Protein AF-A0A6M4PSU8-F1 (afdb_monomer_lite)

Structure (mmCI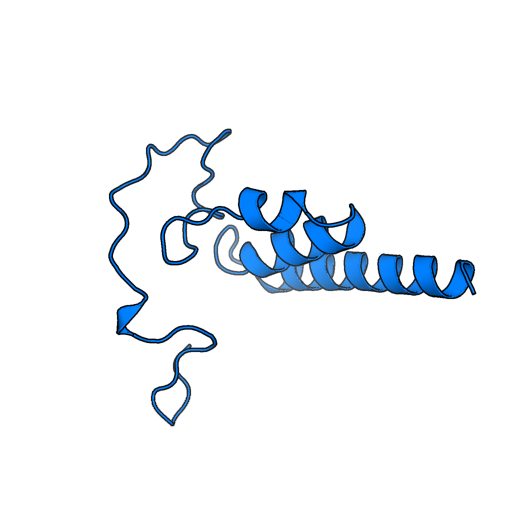F, N/CA/C/O backbone):
data_AF-A0A6M4PSU8-F1
#
_entry.id   AF-A0A6M4PSU8-F1
#
loop_
_atom_site.group_PDB
_atom_site.id
_atom_site.type_symbol
_atom_site.label_atom_id
_atom_site.label_alt_id
_atom_site.label_comp_id
_atom_site.label_asym_id
_atom_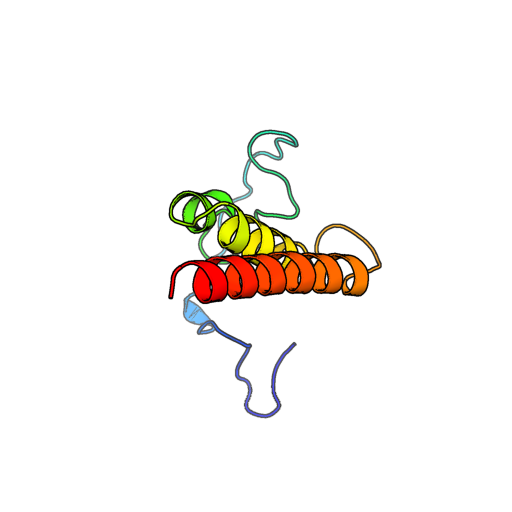site.label_entity_id
_atom_site.label_seq_id
_atom_site.pdbx_PDB_ins_code
_atom_site.Cartn_x
_atom_site.Cartn_y
_atom_site.Cartn_z
_atom_site.occupancy
_atom_site.B_iso_or_equiv
_atom_site.auth_seq_id
_atom_site.auth_comp_id
_atom_site.auth_asym_id
_atom_site.auth_atom_id
_atom_site.pdbx_PDB_model_num
ATOM 1 N N . MET A 1 1 ? 12.574 -13.470 -2.288 1.00 40.81 1 MET A N 1
ATOM 2 C CA . MET A 1 1 ? 13.225 -13.831 -1.009 1.00 40.81 1 MET A CA 1
ATOM 3 C C . MET A 1 1 ? 12.708 -15.215 -0.652 1.00 40.81 1 MET A C 1
ATOM 5 O O . MET A 1 1 ? 11.528 -15.336 -0.358 1.00 40.81 1 MET A O 1
ATOM 9 N N . THR A 1 2 ? 13.513 -16.256 -0.852 1.00 34.69 2 THR A N 1
ATOM 10 C CA . THR A 1 2 ? 13.112 -17.660 -0.647 1.00 34.69 2 THR A CA 1
ATOM 11 C C . THR A 1 2 ? 13.304 -18.008 0.824 1.00 34.69 2 THR A C 1
ATOM 13 O O . THR A 1 2 ? 14.372 -17.727 1.373 1.00 34.69 2 THR A O 1
ATOM 16 N N . PHE A 1 3 ? 12.287 -18.565 1.477 1.00 46.31 3 PHE A N 1
ATOM 17 C CA . PHE A 1 3 ? 12.428 -19.056 2.845 1.00 46.31 3 PHE A CA 1
ATOM 18 C C . PHE A 1 3 ? 13.183 -20.391 2.848 1.00 46.31 3 PHE A C 1
ATOM 20 O O . PHE A 1 3 ? 13.360 -21.035 1.813 1.00 46.31 3 PHE A O 1
ATOM 27 N N . ALA A 1 4 ? 13.714 -20.768 4.013 1.00 43.97 4 ALA A N 1
ATOM 28 C CA . ALA A 1 4 ? 14.612 -21.915 4.183 1.00 43.97 4 ALA A CA 1
ATOM 29 C C . ALA A 1 4 ? 13.964 -23.282 3.869 1.00 43.97 4 ALA A C 1
ATOM 31 O O . ALA A 1 4 ? 14.666 -24.282 3.754 1.00 43.97 4 ALA A O 1
ATOM 32 N N . ASP A 1 5 ? 12.644 -23.318 3.718 1.00 55.78 5 ASP A N 1
ATOM 33 C CA . ASP A 1 5 ? 11.826 -24.463 3.310 1.00 55.78 5 ASP A CA 1
ATOM 34 C C . ASP A 1 5 ? 11.570 -24.516 1.793 1.00 55.78 5 ASP A C 1
ATOM 36 O O . ASP A 1 5 ? 10.879 -25.409 1.310 1.00 55.78 5 ASP A O 1
ATOM 40 N N . GLY A 1 6 ? 12.137 -23.581 1.026 1.00 45.56 6 GLY A N 1
ATOM 41 C CA . GLY A 1 6 ? 11.925 -23.486 -0.414 1.00 45.56 6 GLY A CA 1
ATOM 42 C C . GLY A 1 6 ? 10.604 -22.825 -0.803 1.00 45.56 6 GLY A C 1
ATOM 43 O O . GLY A 1 6 ? 10.374 -22.642 -1.998 1.00 45.56 6 GLY A O 1
ATOM 44 N N . GLN A 1 7 ? 9.766 -22.400 0.152 1.00 45.75 7 GLN A N 1
ATOM 45 C CA . GLN A 1 7 ? 8.606 -21.579 -0.172 1.00 45.75 7 GLN A CA 1
ATOM 46 C C . GLN A 1 7 ? 9.069 -20.164 -0.533 1.00 45.75 7 GLN A C 1
ATOM 48 O O . GLN A 1 7 ? 9.793 -19.489 0.207 1.00 45.75 7 GLN A O 1
ATOM 53 N N . ALA A 1 8 ? 8.648 -19.690 -1.702 1.00 46.22 8 ALA A N 1
ATOM 54 C CA . ALA A 1 8 ? 8.576 -18.263 -1.962 1.00 46.22 8 ALA A CA 1
ATOM 55 C C . ALA A 1 8 ? 7.361 -17.711 -1.203 1.00 46.22 8 ALA A C 1
ATOM 57 O O . ALA A 1 8 ? 6.348 -18.399 -1.072 1.00 46.22 8 ALA A O 1
ATOM 58 N N . PHE A 1 9 ? 7.443 -16.486 -0.676 1.00 42.47 9 PHE A N 1
ATOM 59 C CA . PHE A 1 9 ? 6.263 -15.851 -0.089 1.00 42.47 9 PHE A CA 1
ATOM 60 C C . PHE A 1 9 ? 5.165 -15.758 -1.161 1.00 42.47 9 PHE A C 1
ATOM 62 O O . PHE A 1 9 ? 5.285 -14.964 -2.092 1.00 42.47 9 PHE A O 1
ATOM 69 N N . GLY A 1 10 ? 4.110 -16.557 -1.011 1.00 45.16 10 GLY A N 1
ATOM 70 C CA . GLY A 1 10 ? 2.798 -16.281 -1.585 1.00 45.16 10 GLY A CA 1
ATOM 71 C C . GLY A 1 10 ? 2.411 -16.899 -2.928 1.00 45.16 10 GLY A C 1
ATOM 72 O O . GLY A 1 10 ? 1.271 -16.658 -3.291 1.00 45.16 10 GLY A O 1
ATOM 73 N N . PHE A 1 11 ? 3.239 -17.677 -3.63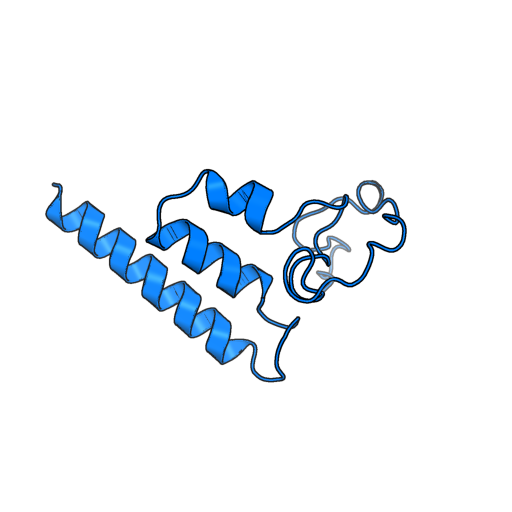7 1.00 46.94 11 PHE A N 1
ATOM 74 C CA . PHE A 1 11 ? 2.831 -18.295 -4.918 1.00 46.94 11 PHE A CA 1
ATOM 75 C C . PHE A 1 11 ? 3.569 -19.622 -5.168 1.00 46.94 11 PHE A C 1
ATOM 77 O O . PHE A 1 11 ? 4.778 -19.705 -4.922 1.00 46.94 11 PHE A O 1
ATOM 84 N N . ASP A 1 12 ? 2.857 -20.654 -5.635 1.00 49.78 12 ASP A N 1
ATOM 85 C CA . ASP A 1 12 ? 3.456 -21.933 -6.040 1.00 49.78 12 ASP A CA 1
ATOM 86 C C . ASP A 1 12 ? 4.320 -21.737 -7.298 1.00 49.78 12 ASP A C 1
ATOM 88 O O . ASP A 1 12 ? 3.994 -20.947 -8.183 1.00 49.78 12 ASP A O 1
ATOM 92 N N . ALA A 1 13 ? 5.437 -22.468 -7.402 1.00 51.22 13 ALA A N 1
ATOM 93 C CA . ALA A 1 13 ? 6.403 -22.314 -8.499 1.00 51.22 13 ALA A CA 1
ATOM 94 C C . ALA A 1 13 ? 5.807 -22.558 -9.903 1.00 51.22 13 ALA A C 1
ATOM 96 O O . ALA A 1 13 ? 6.369 -22.096 -10.893 1.00 51.22 13 ALA A O 1
ATOM 97 N N . GLU A 1 14 ? 4.678 -23.268 -9.988 1.00 50.94 14 GLU A N 1
ATOM 98 C CA . GLU A 1 14 ? 3.967 -23.570 -11.237 1.00 50.94 14 GLU A CA 1
ATOM 99 C C . GLU A 1 14 ? 2.949 -22.489 -11.649 1.00 50.94 14 GLU A C 1
ATOM 101 O O . GLU A 1 14 ? 2.525 -22.466 -12.800 1.00 50.94 14 GLU A O 1
ATOM 106 N N . GLU A 1 15 ? 2.605 -21.547 -10.761 1.00 52.53 15 GLU A N 1
ATOM 107 C CA . GLU A 1 15 ? 1.733 -20.394 -11.064 1.00 52.53 15 GLU A CA 1
ATOM 108 C C . GLU A 1 15 ? 2.506 -19.253 -11.764 1.00 52.53 15 GLU A C 1
ATOM 110 O O . GLU A 1 15 ? 1.958 -18.235 -12.178 1.00 52.53 15 GLU A O 1
ATOM 115 N N . PHE A 1 16 ? 3.815 -19.446 -11.939 1.00 48.09 16 PHE A N 1
ATOM 116 C CA . PHE A 1 16 ? 4.755 -18.531 -12.576 1.00 48.09 16 PHE A CA 1
ATOM 117 C C . PHE A 1 16 ? 4.870 -18.811 -14.085 1.00 48.09 16 PHE A C 1
ATOM 119 O O . PHE A 1 16 ? 5.962 -19.007 -14.624 1.00 48.09 16 PHE A O 1
ATOM 126 N N . THR A 1 17 ? 3.750 -18.864 -14.809 1.00 42.00 17 THR A N 1
ATOM 127 C CA . THR A 1 17 ? 3.824 -18.867 -16.277 1.00 42.00 17 THR A CA 1
ATOM 128 C C . THR A 1 17 ? 4.299 -17.497 -16.745 1.00 42.00 17 THR A C 1
ATOM 130 O O . THR A 1 17 ? 3.685 -16.483 -16.415 1.00 42.00 17 THR A O 1
ATOM 133 N N . ALA A 1 18 ? 5.411 -17.471 -17.483 1.00 44.88 18 ALA A N 1
ATOM 134 C CA . ALA A 1 18 ? 5.980 -16.260 -18.058 1.00 44.88 18 ALA A CA 1
ATOM 135 C C . ALA A 1 18 ? 4.924 -15.550 -18.912 1.00 44.88 18 ALA A C 1
ATOM 137 O O . ALA A 1 18 ? 4.504 -16.070 -19.946 1.00 44.88 18 ALA A O 1
ATOM 138 N N . VAL A 1 19 ? 4.479 -14.386 -18.447 1.00 50.69 19 VAL A N 1
ATOM 139 C CA . VAL A 1 19 ? 3.569 -13.536 -19.208 1.00 50.69 19 VAL A CA 1
ATOM 140 C C . VAL A 1 19 ? 4.392 -12.795 -20.249 1.00 50.69 19 VAL A C 1
ATOM 142 O O . VAL A 1 19 ? 5.436 -12.224 -19.931 1.00 50.69 19 VAL A O 1
ATOM 145 N N . GLU A 1 20 ? 3.952 -12.897 -21.502 1.00 48.59 20 GLU A N 1
ATOM 146 C CA . GLU A 1 20 ? 4.582 -12.255 -22.651 1.00 48.59 20 GLU A CA 1
ATOM 147 C C . GLU A 1 20 ? 4.678 -10.736 -22.450 1.00 48.59 20 GLU A C 1
ATOM 149 O O . GLU A 1 20 ? 3.768 -10.108 -21.899 1.00 48.59 20 GLU A O 1
ATOM 154 N N . ASP A 1 21 ? 5.817 -10.202 -22.899 1.00 51.78 21 ASP A N 1
ATOM 155 C CA . ASP A 1 21 ? 6.278 -8.812 -22.839 1.00 51.78 21 ASP A CA 1
ATOM 156 C C . ASP A 1 21 ? 5.122 -7.823 -23.076 1.00 51.78 21 ASP A C 1
ATOM 158 O O . ASP A 1 21 ? 4.633 -7.667 -24.197 1.00 51.78 21 ASP A O 1
ATOM 162 N N . GLN A 1 22 ? 4.631 -7.210 -21.994 1.00 57.12 22 GLN A N 1
ATOM 163 C CA . GLN A 1 22 ? 3.580 -6.198 -22.064 1.00 57.12 22 GLN A CA 1
ATOM 164 C C . GLN A 1 22 ? 4.194 -4.900 -22.591 1.00 57.12 22 GLN A C 1
ATOM 166 O O . GLN A 1 22 ? 5.243 -4.461 -22.116 1.00 57.12 22 GLN A O 1
ATOM 171 N N . ASP A 1 23 ? 3.533 -4.296 -23.576 1.00 57.59 23 ASP A N 1
ATOM 172 C CA . ASP A 1 23 ? 3.940 -3.040 -24.201 1.00 57.59 23 ASP A CA 1
ATOM 173 C C . ASP A 1 23 ? 4.177 -1.976 -23.113 1.00 57.59 23 ASP A C 1
ATOM 175 O O . ASP A 1 23 ? 3.281 -1.646 -22.332 1.00 57.59 23 ASP A O 1
ATOM 179 N N . HIS A 1 24 ? 5.421 -1.505 -22.998 1.00 61.88 24 HIS A N 1
ATOM 180 C CA . HIS A 1 24 ? 5.877 -0.627 -21.921 1.00 61.88 24 HIS A CA 1
ATOM 181 C C . HIS A 1 24 ? 5.282 0.784 -22.081 1.00 61.88 24 HIS A C 1
ATOM 183 O O . HIS A 1 24 ? 5.935 1.708 -22.568 1.00 61.88 24 HIS A O 1
ATOM 189 N N . ASP A 1 25 ? 4.042 0.962 -21.635 1.00 76.75 25 ASP A N 1
ATOM 190 C CA . ASP A 1 25 ? 3.368 2.254 -21.562 1.00 76.75 25 ASP A CA 1
ATOM 191 C C . ASP A 1 25 ? 3.534 2.850 -20.154 1.00 76.75 25 ASP A C 1
ATOM 193 O O . ASP A 1 25 ? 2.983 2.348 -19.177 1.00 76.75 25 ASP A O 1
ATOM 197 N N . GLU A 1 26 ? 4.281 3.952 -20.025 1.00 74.88 26 GLU A N 1
ATOM 198 C CA . GLU A 1 26 ? 4.499 4.623 -18.731 1.00 74.88 26 GLU A CA 1
ATOM 199 C C . GLU A 1 26 ? 3.201 5.067 -18.033 1.00 74.88 26 GLU A C 1
ATOM 201 O O . GLU A 1 26 ? 3.198 5.273 -16.813 1.00 74.88 26 GLU A O 1
ATOM 206 N N . ILE A 1 27 ? 2.121 5.243 -18.797 1.00 74.56 27 ILE A N 1
ATOM 207 C CA . ILE A 1 27 ? 0.816 5.697 -18.325 1.00 74.56 27 ILE A CA 1
ATOM 208 C C . ILE A 1 27 ? -0.082 4.498 -18.031 1.00 74.56 27 ILE A C 1
ATOM 210 O O . ILE A 1 27 ? -0.612 4.407 -16.923 1.00 74.56 27 ILE A O 1
ATOM 214 N N . ASN A 1 28 ? -0.258 3.610 -19.010 1.00 79.31 28 ASN A N 1
ATOM 215 C CA . ASN A 1 28 ? -1.250 2.535 -18.925 1.00 79.31 28 ASN A CA 1
ATOM 216 C C . ASN A 1 28 ? -0.692 1.242 -18.315 1.00 79.31 28 ASN A C 1
ATOM 218 O O . ASN A 1 28 ? -1.423 0.577 -17.595 1.00 79.31 28 ASN A O 1
ATOM 222 N N . HIS A 1 29 ? 0.597 0.942 -18.508 1.00 78.50 29 HIS A N 1
ATOM 223 C CA . HIS A 1 29 ? 1.241 -0.303 -18.066 1.00 78.50 29 HIS A CA 1
ATOM 224 C C . HIS A 1 29 ? 2.597 -0.028 -17.387 1.00 78.50 29 HIS A C 1
ATOM 226 O O . HIS A 1 29 ? 3.662 -0.397 -17.897 1.00 78.50 29 HIS A O 1
ATOM 232 N N . PRO A 1 30 ? 2.620 0.659 -16.224 1.00 78.62 30 PRO A N 1
ATOM 233 C CA . PRO A 1 30 ? 3.873 1.098 -15.633 1.00 78.62 30 PRO A CA 1
ATOM 234 C C . PRO A 1 30 ? 4.696 -0.105 -15.163 1.00 78.62 30 PRO A C 1
ATOM 236 O O . PRO A 1 30 ? 4.240 -0.892 -14.335 1.00 78.62 30 PRO A O 1
ATOM 239 N N . SER A 1 31 ? 5.962 -0.177 -15.579 1.00 72.06 31 SER A N 1
ATOM 240 C CA . SER A 1 31 ? 6.885 -1.296 -15.294 1.00 72.06 31 SER A CA 1
ATOM 241 C C . SER A 1 31 ? 7.038 -1.682 -13.814 1.00 72.06 31 SER A C 1
ATOM 243 O O . SER A 1 31 ? 7.414 -2.799 -13.474 1.00 72.06 31 SER A O 1
ATOM 245 N N . HIS A 1 32 ? 6.742 -0.760 -12.900 1.00 71.12 32 HIS A N 1
ATOM 246 C CA . HIS A 1 32 ? 6.804 -0.977 -11.455 1.00 71.12 32 HIS A CA 1
ATOM 247 C C . HIS A 1 32 ? 5.519 -1.584 -10.863 1.00 71.12 32 HIS A C 1
ATOM 249 O O . HIS A 1 32 ? 5.439 -1.758 -9.645 1.00 71.12 32 HIS A O 1
ATOM 255 N N . TYR A 1 33 ? 4.531 -1.891 -11.706 1.00 66.06 33 TYR A N 1
ATOM 256 C CA . TYR A 1 33 ? 3.247 -2.504 -11.357 1.00 66.06 33 TYR A CA 1
ATOM 257 C C . TYR A 1 33 ? 2.900 -3.739 -12.204 1.00 66.06 33 TYR A C 1
ATOM 259 O O . TYR A 1 33 ? 1.949 -4.431 -11.858 1.00 66.06 33 TYR A O 1
ATOM 267 N N . THR A 1 34 ? 3.683 -4.045 -13.243 1.00 65.06 34 THR A N 1
ATOM 268 C CA . THR A 1 34 ? 3.495 -5.191 -14.153 1.00 65.06 34 THR A CA 1
ATOM 269 C C . THR A 1 34 ? 4.363 -6.409 -13.802 1.00 65.06 34 THR A C 1
ATOM 271 O O . THR A 1 34 ? 4.447 -7.363 -14.566 1.00 65.06 34 THR A O 1
ATOM 274 N N . TRP A 1 35 ? 5.027 -6.405 -12.640 1.00 69.00 35 TRP A N 1
ATOM 275 C CA . TRP A 1 35 ? 5.847 -7.533 -12.168 1.00 69.00 35 TRP A CA 1
ATOM 276 C C . TRP A 1 35 ? 5.036 -8.614 -11.439 1.00 69.00 35 TRP A C 1
ATOM 278 O O . TRP A 1 35 ? 5.594 -9.638 -11.041 1.00 69.00 35 TRP A O 1
ATOM 288 N N . ILE A 1 36 ? 3.743 -8.371 -11.210 1.00 70.12 36 ILE A N 1
ATOM 289 C CA . ILE A 1 36 ? 2.879 -9.305 -10.495 1.00 70.12 36 ILE A CA 1
ATOM 290 C C . ILE A 1 36 ? 2.727 -10.576 -11.350 1.00 70.12 36 ILE A C 1
ATOM 292 O O . ILE A 1 36 ? 2.498 -10.480 -12.560 1.00 70.12 36 ILE A O 1
ATOM 296 N N . PRO A 1 37 ? 2.862 -11.773 -10.747 1.00 67.56 37 PRO A N 1
ATOM 297 C CA . PRO A 1 37 ? 2.681 -13.031 -11.461 1.00 67.56 37 PRO A CA 1
ATOM 298 C C . PRO A 1 37 ? 1.328 -13.102 -12.183 1.00 67.56 37 PRO A C 1
ATOM 300 O O . PRO A 1 37 ? 0.344 -12.507 -11.746 1.00 67.56 37 PRO A O 1
ATOM 303 N N . SER A 1 38 ? 1.275 -13.862 -13.278 1.00 68.19 38 SER A N 1
ATOM 304 C CA . SER A 1 38 ? 0.063 -14.084 -14.086 1.00 68.19 38 SER A CA 1
ATOM 305 C C . SER A 1 38 ? -0.473 -12.876 -14.865 1.00 68.19 38 SER A C 1
ATOM 307 O O . SER A 1 38 ? -1.551 -12.969 -15.444 1.00 68.19 38 SER A O 1
ATOM 309 N N . GLY A 1 39 ? 0.277 -11.769 -14.947 1.00 69.56 39 GLY A N 1
ATOM 310 C CA . GLY A 1 39 ? -0.097 -10.624 -15.791 1.00 69.56 39 GLY A CA 1
ATOM 311 C C . GLY A 1 39 ? -1.202 -9.766 -15.182 1.00 69.56 39 GLY A C 1
ATOM 312 O O . GLY A 1 39 ? -1.801 -8.950 -15.872 1.00 69.56 39 GLY A O 1
ATOM 313 N N . LEU A 1 40 ? -1.466 -9.974 -13.893 1.00 76.12 40 LEU A N 1
ATOM 314 C CA . LEU A 1 40 ? -2.346 -9.140 -13.098 1.00 76.12 40 LEU A CA 1
ATOM 315 C C . LEU A 1 40 ? -1.692 -7.771 -12.897 1.00 76.12 40 LEU A C 1
ATOM 317 O O . LEU A 1 40 ? -0.498 -7.679 -12.620 1.00 76.12 40 LEU A O 1
ATOM 321 N N . GLU A 1 41 ? -2.463 -6.700 -12.971 1.00 81.31 41 GLU A N 1
ATOM 322 C CA . GLU A 1 41 ? -1.972 -5.365 -12.671 1.00 81.31 41 GLU A CA 1
ATOM 323 C C . GLU A 1 41 ? -2.386 -4.916 -11.271 1.00 81.31 41 GLU A C 1
ATOM 325 O O . GLU A 1 41 ? -3.379 -5.355 -10.689 1.00 81.31 41 GLU A O 1
ATOM 330 N N . VAL A 1 42 ? -1.640 -3.962 -10.706 1.00 85.44 42 VAL A N 1
ATOM 331 C CA . VAL A 1 42 ? -2.030 -3.341 -9.427 1.00 85.44 42 VAL A CA 1
ATOM 332 C C . VAL A 1 42 ? -3.443 -2.751 -9.498 1.00 85.44 42 VAL A C 1
ATOM 334 O O . VAL A 1 42 ? -4.146 -2.732 -8.483 1.00 85.44 42 VAL A O 1
ATOM 337 N N . ILE A 1 43 ? -3.870 -2.259 -10.666 1.00 85.88 43 ILE A N 1
ATOM 338 C CA . ILE A 1 43 ? -5.199 -1.666 -10.829 1.00 85.88 43 ILE A CA 1
ATOM 339 C C . ILE A 1 43 ? -6.315 -2.704 -10.660 1.00 85.88 43 ILE A C 1
ATOM 341 O O . ILE A 1 43 ? -7.253 -2.411 -9.921 1.00 85.88 43 ILE A O 1
ATOM 345 N N . ASP A 1 44 ? -6.142 -3.922 -11.186 1.00 87.25 44 ASP A N 1
ATOM 346 C CA . ASP A 1 44 ? -7.123 -5.021 -11.108 1.00 87.25 44 ASP A CA 1
ATOM 347 C C . ASP A 1 44 ? -7.465 -5.399 -9.658 1.00 87.25 44 ASP A C 1
ATOM 349 O O . ASP A 1 44 ? -8.561 -5.847 -9.331 1.00 87.25 44 ASP A O 1
ATOM 353 N N . ILE A 1 45 ? -6.513 -5.206 -8.742 1.00 87.56 45 ILE A N 1
ATOM 354 C CA . ILE A 1 45 ? -6.727 -5.426 -7.309 1.00 87.56 45 ILE A CA 1
ATOM 355 C C . ILE A 1 45 ? -7.297 -4.165 -6.649 1.00 87.56 45 ILE A C 1
ATOM 357 O O . ILE A 1 45 ? -8.229 -4.223 -5.842 1.00 87.56 45 ILE A O 1
ATOM 361 N N . THR A 1 46 ? -6.681 -3.012 -6.919 1.00 92.81 46 THR A N 1
ATOM 362 C CA . THR A 1 46 ? -6.925 -1.789 -6.141 1.00 92.81 46 THR A CA 1
ATOM 363 C C . THR A 1 46 ? -8.220 -1.070 -6.510 1.00 92.81 46 THR A C 1
ATOM 365 O O . THR A 1 46 ? -8.723 -0.313 -5.678 1.00 92.81 46 THR A O 1
ATOM 368 N N . GLU A 1 47 ? -8.805 -1.333 -7.683 1.00 92.75 47 GLU A N 1
ATOM 369 C CA . GLU A 1 47 ? -10.103 -0.774 -8.091 1.00 92.75 47 GLU A CA 1
ATOM 370 C C . GLU A 1 47 ? -11.275 -1.257 -7.220 1.00 92.75 47 GLU A C 1
ATOM 372 O O . GLU A 1 47 ? -12.258 -0.541 -7.027 1.00 92.75 47 GLU A O 1
ATOM 377 N N . HIS A 1 48 ? -11.148 -2.445 -6.625 1.00 93.94 48 HIS A N 1
ATOM 378 C CA . HIS A 1 48 ? -12.143 -3.032 -5.726 1.00 93.94 48 HIS A CA 1
ATOM 379 C C . HIS A 1 48 ? -11.977 -2.592 -4.264 1.00 93.94 48 HIS A C 1
ATOM 381 O O . HIS A 1 48 ? -12.697 -3.057 -3.377 1.00 93.94 48 HIS A O 1
ATOM 387 N N . MET A 1 49 ? -11.024 -1.701 -3.987 1.00 94.56 49 MET A N 1
ATOM 388 C CA . MET A 1 49 ? -10.702 -1.232 -2.645 1.00 94.56 49 MET A CA 1
ATOM 389 C C . MET A 1 49 ? -11.133 0.218 -2.439 1.00 94.56 49 MET A C 1
ATOM 391 O O . MET A 1 49 ? -11.266 1.009 -3.369 1.00 94.56 49 MET A O 1
ATOM 395 N N . ASN A 1 50 ? -11.309 0.606 -1.175 1.00 94.94 50 ASN A N 1
ATOM 396 C CA . ASN A 1 50 ? -11.465 2.020 -0.858 1.00 94.94 50 ASN A CA 1
ATOM 397 C C . ASN A 1 50 ? -10.146 2.784 -1.065 1.00 94.94 50 ASN A C 1
ATOM 399 O O . ASN A 1 50 ? -9.067 2.198 -1.177 1.00 94.94 50 ASN A O 1
ATOM 403 N N . 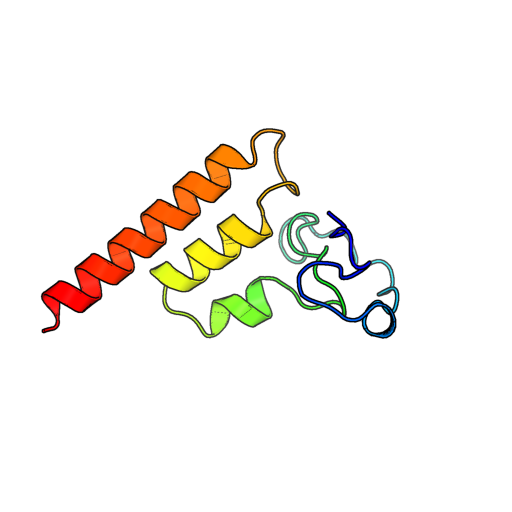PHE A 1 51 ? -10.233 4.115 -1.065 1.00 95.94 51 PHE A N 1
ATOM 404 C CA . PHE A 1 51 ? -9.086 4.987 -1.317 1.00 95.94 51 PHE A CA 1
ATOM 405 C C . PHE A 1 51 ? -7.878 4.685 -0.419 1.00 95.94 51 PHE A C 1
ATOM 407 O O . PHE A 1 51 ? -6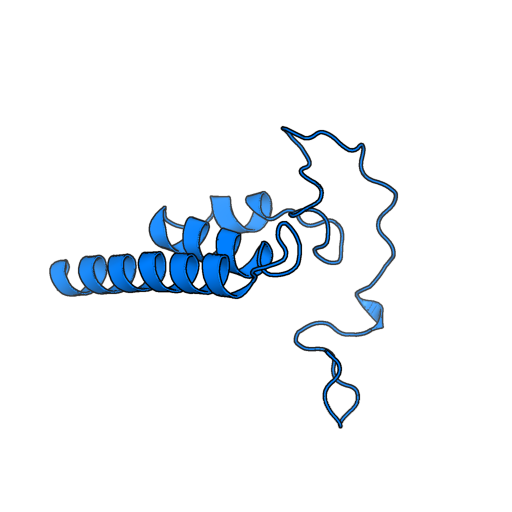.742 4.708 -0.894 1.00 95.94 51 PHE A O 1
ATOM 414 N N . ASN A 1 52 ? -8.099 4.400 0.867 1.00 96.81 52 ASN A N 1
ATOM 415 C CA . ASN A 1 52 ? -7.004 4.142 1.794 1.00 96.81 52 ASN A CA 1
ATOM 416 C C . ASN A 1 52 ? -6.338 2.791 1.496 1.00 96.81 52 ASN A C 1
ATOM 418 O O . ASN A 1 52 ? -5.124 2.728 1.302 1.00 96.81 52 ASN A O 1
ATOM 422 N N . LEU A 1 53 ? -7.132 1.725 1.393 1.00 97.00 53 LEU A N 1
ATOM 423 C CA . LEU A 1 53 ? -6.640 0.366 1.173 1.00 97.00 53 LEU A CA 1
ATOM 424 C C . LEU A 1 53 ? -5.982 0.200 -0.202 1.00 97.00 53 LEU A C 1
ATOM 426 O O . LEU A 1 53 ? -4.879 -0.340 -0.284 1.00 97.00 53 LEU A O 1
ATOM 430 N N . GLY A 1 54 ? -6.582 0.750 -1.261 1.00 95.88 54 GLY A N 1
ATOM 431 C CA . GLY A 1 54 ? -6.009 0.699 -2.606 1.00 95.88 54 GLY A CA 1
ATOM 432 C C . GLY A 1 54 ? -4.648 1.398 -2.680 1.00 95.88 54 GLY A C 1
ATOM 433 O O . GLY A 1 54 ? -3.692 0.871 -3.249 1.00 95.88 54 GLY A O 1
ATOM 434 N N . ASN A 1 55 ? -4.497 2.555 -2.023 1.00 96.19 55 ASN A N 1
ATOM 435 C CA . ASN A 1 55 ? -3.193 3.214 -1.938 1.00 96.19 55 ASN A CA 1
ATOM 436 C C . ASN A 1 55 ? -2.185 2.402 -1.119 1.00 96.19 55 ASN A C 1
ATOM 438 O O . ASN A 1 55 ? -1.025 2.323 -1.524 1.00 96.19 55 ASN A O 1
ATOM 442 N N . ALA A 1 56 ? -2.598 1.802 -0.001 1.00 96.50 56 ALA A N 1
ATOM 443 C CA . ALA A 1 56 ? -1.714 0.973 0.811 1.00 96.50 56 ALA A CA 1
ATOM 444 C C . ALA A 1 56 ? -1.148 -0.204 0.000 1.00 96.50 56 ALA A C 1
ATOM 446 O O . ALA A 1 56 ? 0.072 -0.355 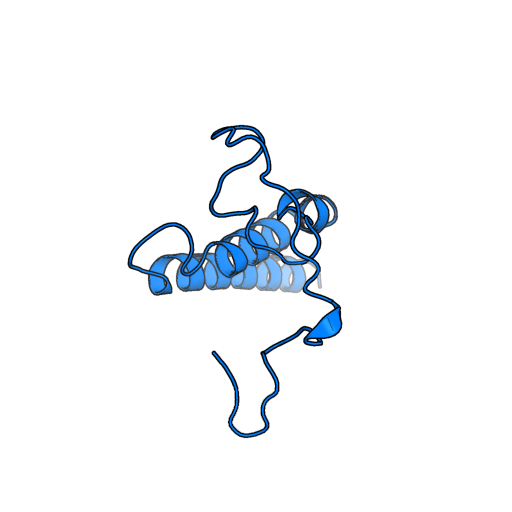-0.071 1.00 96.50 56 ALA A O 1
ATOM 447 N N . VAL A 1 57 ? -2.011 -0.962 -0.684 1.00 93.62 57 VAL A N 1
ATOM 448 C CA . VAL A 1 57 ? -1.615 -2.091 -1.544 1.00 93.62 57 VAL A CA 1
ATOM 449 C C . VAL A 1 57 ? -0.701 -1.631 -2.675 1.00 93.62 57 VAL A C 1
ATOM 451 O O . VAL A 1 57 ? 0.367 -2.209 -2.867 1.00 93.62 57 VAL A O 1
ATOM 454 N N . LYS A 1 58 ? -1.042 -0.527 -3.350 1.00 91.50 58 LYS A N 1
ATOM 455 C CA . LYS A 1 58 ? -0.187 0.072 -4.382 1.00 91.50 58 LYS A CA 1
ATOM 456 C C . LYS A 1 58 ? 1.233 0.338 -3.877 1.00 91.50 58 LYS A C 1
ATOM 458 O O . LYS A 1 58 ? 2.187 0.027 -4.579 1.00 91.50 58 LYS A O 1
ATOM 463 N N . TYR A 1 59 ? 1.406 0.912 -2.684 1.00 92.81 59 TYR A N 1
ATOM 464 C CA . TYR A 1 59 ? 2.746 1.181 -2.146 1.00 92.81 59 TYR A CA 1
ATOM 465 C C . TYR A 1 59 ? 3.482 -0.086 -1.700 1.00 92.81 59 TYR A C 1
ATOM 467 O O . TYR A 1 59 ? 4.697 -0.153 -1.866 1.00 92.81 59 TYR A O 1
ATOM 475 N N . VAL A 1 60 ? 2.773 -1.093 -1.182 1.00 91.25 60 VAL A N 1
ATOM 476 C CA . VAL A 1 60 ? 3.374 -2.401 -0.874 1.00 91.25 60 VAL A CA 1
ATOM 477 C C . VAL A 1 60 ? 3.923 -3.039 -2.149 1.00 91.25 60 VAL A C 1
ATOM 479 O O . VAL A 1 60 ? 5.100 -3.387 -2.190 1.00 91.25 60 VAL A O 1
ATOM 482 N N . LEU A 1 61 ? 3.115 -3.102 -3.210 1.00 86.94 61 LEU A N 1
ATOM 483 C CA . LEU A 1 61 ? 3.510 -3.706 -4.485 1.00 86.94 61 LEU A CA 1
ATOM 484 C C . LEU A 1 61 ? 4.551 -2.870 -5.243 1.00 86.94 61 LEU A C 1
ATOM 486 O O . LEU A 1 61 ? 5.335 -3.380 -6.033 1.00 86.94 61 LEU A O 1
ATOM 490 N N . ARG A 1 62 ? 4.629 -1.568 -4.983 1.00 86.56 62 ARG A N 1
ATOM 491 C CA . ARG A 1 62 ? 5.684 -0.735 -5.566 1.00 86.56 62 ARG A CA 1
ATOM 492 C C . ARG A 1 62 ? 7.033 -0.876 -4.872 1.00 86.56 62 ARG A C 1
ATOM 494 O O . ARG A 1 62 ? 8.065 -0.529 -5.454 1.00 86.56 62 ARG A O 1
ATOM 501 N N . SER A 1 63 ? 7.027 -1.310 -3.612 1.00 85.25 63 SER A N 1
ATOM 502 C CA . SER A 1 63 ? 8.250 -1.416 -2.825 1.00 85.25 63 SER A CA 1
ATOM 503 C C . SER A 1 63 ? 9.223 -2.380 -3.515 1.00 85.25 63 SER A C 1
ATOM 505 O O . SER A 1 63 ? 8.825 -3.446 -3.959 1.00 85.25 63 SER A O 1
ATOM 507 N N . ASN A 1 64 ? 10.490 -1.979 -3.655 1.00 76.06 64 ASN A N 1
ATOM 508 C CA . ASN A 1 64 ? 11.542 -2.664 -4.432 1.00 76.06 64 ASN A CA 1
ATOM 509 C C . ASN A 1 64 ? 11.441 -2.604 -5.971 1.00 76.06 64 ASN A C 1
ATOM 511 O O . ASN A 1 64 ? 12.376 -3.056 -6.623 1.00 76.06 64 ASN A O 1
ATOM 515 N N . HIS A 1 65 ? 10.392 -2.018 -6.561 1.00 74.88 65 HIS A N 1
ATOM 516 C CA . HIS A 1 65 ? 10.204 -2.023 -8.024 1.00 74.88 65 HIS A CA 1
ATOM 517 C C . HIS A 1 65 ? 10.321 -0.648 -8.699 1.00 74.88 65 HIS A C 1
ATOM 519 O O . HIS A 1 65 ? 10.402 -0.576 -9.921 1.00 74.88 65 HIS A O 1
ATOM 525 N N . LYS A 1 66 ? 10.353 0.453 -7.932 1.00 70.44 66 LYS A N 1
ATOM 526 C CA . LYS A 1 66 ? 10.452 1.819 -8.490 1.00 70.44 66 LYS A CA 1
ATOM 527 C C . LYS A 1 66 ? 11.680 2.623 -8.053 1.00 70.44 66 LYS A C 1
ATOM 529 O O . LYS A 1 66 ? 12.169 3.446 -8.822 1.00 70.44 66 LYS A O 1
ATOM 534 N N . HIS A 1 67 ? 12.144 2.456 -6.815 1.00 66.56 67 HIS A N 1
ATOM 535 C CA . HIS A 1 67 ? 13.192 3.294 -6.220 1.00 66.56 67 HIS A CA 1
ATOM 536 C C . HIS A 1 67 ? 14.094 2.478 -5.283 1.00 66.56 67 HIS A C 1
ATOM 538 O O . HIS A 1 67 ? 13.614 1.543 -4.646 1.00 66.56 67 HIS A O 1
ATOM 544 N N . ASP A 1 68 ? 15.342 2.924 -5.091 1.00 64.69 68 ASP A N 1
ATOM 545 C CA . ASP A 1 68 ? 16.334 2.325 -4.171 1.00 64.69 68 ASP A CA 1
ATOM 546 C C . ASP A 1 68 ? 15.928 2.361 -2.680 1.00 64.69 68 ASP A C 1
ATOM 548 O O . ASP A 1 68 ? 16.628 1.829 -1.820 1.00 64.69 68 ASP A O 1
ATOM 552 N N . SER A 1 69 ? 14.795 2.993 -2.345 1.00 79.69 69 SER A N 1
ATOM 553 C CA . SER A 1 69 ? 14.279 3.107 -0.975 1.00 79.69 69 SER A CA 1
ATOM 554 C C . SER A 1 69 ? 12.911 2.425 -0.824 1.00 79.69 69 SER A C 1
ATOM 556 O O . SER A 1 69 ? 11.876 3.104 -0.781 1.00 79.69 69 SER A O 1
ATOM 558 N N . PRO A 1 70 ? 12.867 1.087 -0.677 1.00 87.00 70 PRO A N 1
ATOM 559 C CA . PRO A 1 70 ? 11.630 0.364 -0.367 1.00 87.00 70 PRO A CA 1
ATOM 560 C C . PRO A 1 70 ? 10.995 0.829 0.947 1.00 87.00 70 PRO A C 1
ATOM 562 O O . PRO A 1 70 ? 9.773 0.847 1.087 1.00 87.00 70 PRO A O 1
ATOM 565 N N . LEU A 1 71 ? 11.814 1.296 1.893 1.00 91.56 71 LEU A N 1
ATOM 566 C CA . LEU A 1 71 ? 11.353 1.807 3.179 1.00 91.56 71 LEU A CA 1
ATOM 567 C C . LEU A 1 71 ? 10.392 2.995 3.033 1.00 91.56 71 LEU A C 1
ATOM 569 O O . LEU A 1 71 ? 9.445 3.115 3.808 1.00 91.56 71 LEU A O 1
ATOM 573 N N . THR A 1 72 ? 10.614 3.879 2.059 1.00 92.12 72 THR A N 1
ATOM 574 C CA . THR A 1 72 ? 9.741 5.041 1.839 1.00 92.12 72 THR A CA 1
ATOM 575 C C . THR A 1 72 ? 8.340 4.609 1.418 1.00 92.12 72 THR A C 1
ATOM 577 O O . THR A 1 72 ? 7.358 5.164 1.910 1.00 92.12 72 THR A O 1
ATOM 580 N N . ASP A 1 73 ? 8.240 3.614 0.541 1.00 92.50 73 ASP A N 1
ATOM 581 C CA . ASP A 1 73 ? 6.952 3.102 0.082 1.00 92.50 73 ASP A CA 1
ATOM 582 C C . ASP A 1 73 ? 6.239 2.322 1.193 1.00 92.50 73 ASP A C 1
ATOM 584 O O . ASP A 1 73 ? 5.062 2.573 1.447 1.00 92.50 73 ASP A O 1
ATOM 588 N N . LEU A 1 74 ? 6.960 1.518 1.980 1.00 95.00 74 LEU A N 1
ATOM 589 C CA . LEU A 1 74 ? 6.379 0.850 3.152 1.00 95.00 74 LEU A CA 1
ATOM 590 C C . LEU A 1 74 ? 5.864 1.843 4.207 1.00 95.00 74 LEU A C 1
ATOM 592 O O . LEU A 1 74 ? 4.787 1.651 4.771 1.00 95.00 74 LEU A O 1
ATOM 596 N N . ARG A 1 75 ? 6.576 2.953 4.443 1.00 96.25 75 ARG A N 1
ATOM 597 C CA . ARG A 1 75 ? 6.093 4.022 5.337 1.00 96.25 75 ARG A CA 1
ATOM 598 C C . ARG A 1 75 ? 4.822 4.690 4.811 1.00 96.25 75 ARG A C 1
ATOM 600 O O . ARG A 1 75 ? 3.946 5.020 5.607 1.00 96.25 75 ARG A O 1
ATOM 607 N N . LYS A 1 76 ? 4.695 4.871 3.492 1.00 95.00 76 LYS A N 1
ATOM 608 C CA . LYS A 1 76 ? 3.457 5.381 2.879 1.00 95.00 76 LYS A CA 1
ATOM 609 C C . LYS A 1 76 ? 2.316 4.379 3.011 1.00 95.00 76 LYS A C 1
ATOM 611 O O . LYS A 1 76 ? 1.213 4.791 3.353 1.00 95.00 76 LYS A O 1
ATOM 616 N N . ALA A 1 77 ? 2.572 3.089 2.801 1.00 96.31 77 ALA A N 1
ATOM 617 C CA . ALA A 1 77 ? 1.569 2.049 3.007 1.00 96.31 77 ALA A CA 1
ATOM 618 C C . ALA A 1 77 ? 1.026 2.076 4.446 1.00 96.31 77 ALA A C 1
ATOM 620 O O . ALA A 1 77 ? -0.184 2.173 4.641 1.00 96.31 77 ALA A O 1
ATOM 621 N N . ALA A 1 78 ? 1.917 2.109 5.444 1.00 97.75 78 ALA A N 1
ATOM 622 C CA . ALA A 1 78 ? 1.537 2.215 6.853 1.00 97.75 78 ALA A CA 1
ATOM 623 C C . ALA A 1 78 ? 0.701 3.475 7.149 1.00 97.75 78 ALA A C 1
ATOM 625 O O . ALA A 1 78 ? -0.282 3.408 7.881 1.00 97.75 78 ALA A O 1
ATOM 626 N N . TRP A 1 79 ? 1.045 4.615 6.540 1.00 97.94 79 TRP A N 1
ATOM 627 C CA . TRP A 1 79 ? 0.276 5.854 6.685 1.00 97.94 79 TRP A CA 1
ATOM 628 C C . TRP A 1 79 ? -1.175 5.709 6.203 1.00 97.94 79 TRP A C 1
ATOM 630 O O . TRP A 1 79 ? -2.094 6.149 6.890 1.00 97.94 79 TRP A O 1
ATOM 640 N N . TYR A 1 80 ? -1.399 5.063 5.055 1.00 98.19 80 TYR A N 1
ATOM 641 C CA . TYR A 1 80 ? -2.752 4.825 4.542 1.00 98.19 80 TYR A CA 1
ATOM 642 C C . TYR A 1 80 ? -3.543 3.823 5.390 1.00 98.19 80 TYR A C 1
ATOM 644 O O . TYR A 1 80 ? -4.739 4.025 5.594 1.00 98.19 80 TYR A O 1
ATOM 652 N N . ILE A 1 81 ? -2.890 2.789 5.928 1.00 98.44 81 ILE A N 1
ATOM 653 C CA . ILE A 1 81 ? -3.527 1.841 6.852 1.00 98.44 81 ILE A CA 1
ATOM 654 C C . ILE A 1 81 ? -3.992 2.545 8.129 1.00 98.44 81 ILE A C 1
ATOM 656 O O . ILE A 1 81 ? -5.142 2.379 8.522 1.00 98.44 81 ILE A O 1
ATOM 660 N N . ASN A 1 82 ? -3.149 3.388 8.731 1.00 98.44 82 ASN A N 1
ATOM 661 C CA . ASN A 1 82 ? -3.523 4.132 9.938 1.00 98.44 82 ASN A CA 1
ATOM 662 C C . ASN A 1 82 ? -4.757 5.015 9.711 1.00 98.44 82 ASN A C 1
ATOM 664 O O . ASN A 1 82 ? -5.649 5.055 10.549 1.00 98.44 82 ASN A O 1
ATOM 668 N N . ARG A 1 83 ? -4.863 5.658 8.545 1.00 98.12 83 ARG A N 1
ATOM 669 C CA . ARG A 1 83 ? -6.051 6.449 8.189 1.00 98.12 83 ARG A CA 1
ATOM 670 C C . ARG A 1 83 ? -7.313 5.614 8.037 1.00 98.12 83 ARG A C 1
ATOM 672 O O . ARG A 1 83 ? -8.403 6.101 8.320 1.00 98.12 83 ARG A O 1
ATOM 679 N N . GLU A 1 84 ? -7.184 4.388 7.538 1.00 98.06 84 GLU A N 1
ATOM 680 C CA . GLU A 1 84 ? -8.328 3.487 7.449 1.00 98.06 84 GLU A CA 1
ATOM 681 C C . GLU A 1 84 ? -8.785 3.024 8.831 1.00 98.06 84 GLU A C 1
ATOM 683 O O . GLU A 1 84 ? -9.987 2.969 9.077 1.00 98.06 84 GLU A O 1
ATOM 688 N N . ILE A 1 85 ? -7.842 2.778 9.742 1.00 98.19 85 ILE A N 1
ATOM 689 C CA . ILE A 1 85 ? -8.134 2.489 11.149 1.00 98.19 85 ILE A CA 1
ATOM 690 C C . ILE A 1 85 ? -8.880 3.670 11.782 1.00 98.19 85 ILE A C 1
ATOM 692 O O . ILE A 1 85 ? -9.991 3.479 12.264 1.00 98.19 85 ILE A O 1
ATOM 696 N N . GLU A 1 86 ? -8.349 4.892 11.679 1.00 97.94 86 GLU A N 1
ATOM 697 C CA . GLU A 1 86 ? -8.996 6.107 12.206 1.00 97.94 86 GLU A CA 1
ATOM 698 C C . GLU A 1 86 ? -10.422 6.293 11.652 1.00 97.94 86 GLU A C 1
ATOM 700 O O . GLU A 1 86 ? -11.349 6.641 12.385 1.00 97.94 86 GLU A O 1
ATOM 705 N N . ARG A 1 87 ? -10.630 6.030 10.353 1.00 97.25 87 ARG A N 1
ATOM 706 C CA . ARG A 1 87 ? -11.953 6.106 9.713 1.00 97.25 87 ARG A CA 1
ATOM 707 C C . ARG A 1 87 ? -12.938 5.094 10.306 1.00 97.25 87 ARG A C 1
ATOM 709 O O . ARG A 1 87 ? -14.112 5.421 10.461 1.00 97.25 87 ARG A O 1
ATOM 716 N N . LEU A 1 88 ? -12.482 3.872 10.577 1.00 97.31 88 LEU A N 1
ATOM 717 C CA . LEU A 1 88 ? -13.299 2.800 11.151 1.00 97.31 88 LEU A CA 1
ATOM 718 C C . LEU A 1 88 ? -13.563 3.006 12.646 1.00 97.31 88 LEU A C 1
ATOM 720 O O . LEU A 1 88 ? -14.640 2.654 13.119 1.00 97.31 88 LEU A O 1
ATOM 724 N N . GLU A 1 89 ? -12.618 3.585 13.385 1.00 97.69 89 GLU A N 1
ATOM 725 C CA . GLU A 1 89 ? -12.806 3.981 14.786 1.00 97.69 89 GLU A CA 1
ATOM 726 C C . GLU A 1 89 ? -13.829 5.114 14.914 1.00 97.69 89 GLU A C 1
ATOM 728 O O . GLU A 1 89 ? -14.680 5.069 15.792 1.00 97.69 89 GLU A O 1
ATOM 733 N N . ALA A 1 90 ? -13.808 6.093 14.004 1.00 95.31 90 ALA A N 1
ATOM 734 C CA . ALA A 1 90 ? -14.768 7.199 13.997 1.00 95.31 90 ALA A CA 1
ATOM 735 C C . ALA A 1 90 ? -16.190 6.804 13.550 1.00 95.31 90 ALA A C 1
ATOM 737 O O . ALA A 1 90 ? -17.122 7.591 13.709 1.00 95.31 90 ALA A O 1
ATOM 738 N N . ALA A 1 91 ? -16.350 5.629 12.936 1.00 89.19 91 ALA A N 1
ATOM 739 C CA . ALA A 1 91 ? -17.636 5.107 12.472 1.00 89.19 91 ALA A CA 1
ATOM 740 C C . ALA A 1 91 ? -18.319 4.159 13.480 1.00 89.19 91 ALA A C 1
ATOM 742 O O . ALA A 1 91 ? -19.426 3.695 13.196 1.00 89.19 91 ALA A O 1
ATOM 743 N N . GLN A 1 92 ? -17.663 3.859 14.605 1.00 70.00 92 GLN A N 1
ATOM 744 C CA . GLN A 1 92 ? -18.218 3.112 15.743 1.00 70.00 92 GLN A CA 1
ATOM 745 C C . GLN A 1 92 ? -18.913 4.054 16.727 1.00 70.00 92 GLN A C 1
ATOM 747 O O . GLN A 1 92 ? -19.937 3.618 17.301 1.00 70.00 92 GLN A O 1
#

Radius of gyration: 15.42 Å; chains: 1; bounding box: 35×32×40 Å

Sequence (92 aa):
MTFADGQAFGFDAEEFTAVEDQDHDEINHPSHYTWIPSGLEVIDITEHMNFNLGNAVKYVLRSNHKHDSPLTDLRKAAWYINREIERLEAAQ

Foldseek 3Di:
DADPVRDDPPDDPVLQDPDPDDDPDCPPQDQLFQPDGPRDGLCNVLVPDPPLQSQLSVLQSSQPRPDPCSVVSNVRSVVSVVVVVVVVVVVD

Organism: NCBI:txid2726118

Secondary structure (DSSP, 8-state):
-B-TTS-BTT--TTS----------TTTS-TTTS-SGGG--HHHHHTTS-HHHHHHHHHHHHTTTS-S-HHHHHHHHHHHHHHHHHHHHTT-

InterPro domains:
  IPR021739 SaV-like [PF11753] (27-82)

pLDDT: mean 76.4, std 19.42, range [34.69, 98.44]